Protein AF-A0A7L6ARL8-F1 (afdb_monomer)

Sequence (161 aa):
MSLQAILETVEQAPVAISITDIRANILYVNLAFENLTGYTRDEICGKNESLLSCNTTPLEVYRDLWRTIQSGKVWRGTLVNRTKAGQSYLAELNIAPVLDAGRRITNFLGMHRDISTLHQLEQELKHQKVLSETILDLARPSWSCWTANITCCLTTRLTNG

Foldseek 3Di:
DDPVVVVVCQQPPCWWKFKAFLQQQTQDTHPNVCVVQVDDRVRRHRHHPCQFAPVPPDPVLVVCVNVQQQVQHKDWDWGWTHHPVRDTFIKTKIKGFDADPVRDGGMIMITIDGCRVVVVVVVVVVVVVVVVVVVVVVVPPPPVVVVVVVVVVVVVVPPPD

pLDDT: mean 88.04, std 17.5, range [37.94, 98.62]

Secondary structure (DSSP, 8-state):
--HHHHHHHHHT-SSEEEEE-TT-BEEEE-HHHHHHH---HHHHTTSBGGGGB-S-S-HHHHHHHHHHHHTT--EEEEEEEE-TT--EEEEEEEEEEEE-TTS-EEEEEEEEEE-HHHHHHHHHHHHHHHHHHHHHHHTS--HHHHHHHHHHHHHTTSS--

Nearest PDB structures (foldseek):
  2gj3-assembly1_A  TM=9.700E-01  e=2.175E-15  Azotobacter vinelandii
  5j4e-assembly2_B  TM=8.806E-01  e=1.806E-12  Pseudomonas putid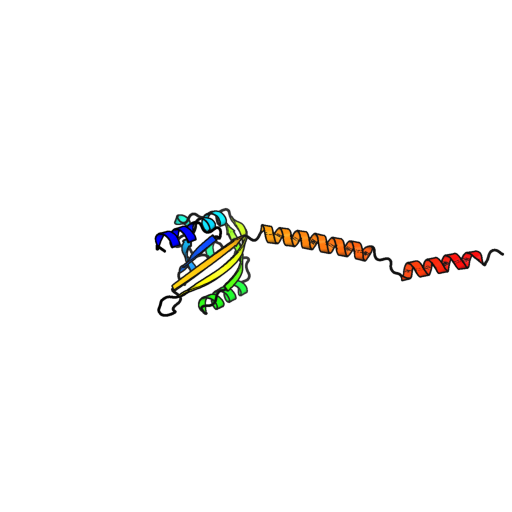a
  3ewk-assembly1_A  TM=8.990E-01  e=1.958E-11  Methylococcus capsulatus
  3lyx-assembly1_A  TM=9.278E-01  e=1.040E-09  Colwellia psychrerythraea 34H
  8dik-assembly1_A  TM=8.404E-01  e=3.063E-10  Escherichia coli

Solvent-accessible surface area (backbone atoms only — not comparable to full-atom values): 8877 Å² total; per-residue (Å²): 135,57,71,65,59,54,51,53,50,57,39,68,31,91,53,18,34,38,34,20,38,85,83,38,31,26,72,45,62,23,57,32,30,26,69,70,33,64,43,51,58,87,76,43,47,73,38,50,60,72,73,34,50,60,83,71,53,60,68,67,58,56,52,49,42,52,56,32,32,75,69,69,32,70,28,74,53,74,42,44,28,34,29,72,88,64,52,73,43,38,32,41,37,42,37,36,50,38,63,48,99,84,70,44,77,59,29,34,41,36,39,45,39,83,40,43,69,61,51,51,52,52,48,52,54,50,52,53,48,54,52,53,53,52,53,52,60,72,66,53,74,61,71,70,60,60,59,52,55,60,55,57,66,61,62,72,72,73,77,80,123

Radius of gyration: 28.47 Å; Cα contacts (8 Å, |Δi|>4): 226; chains: 1; bounding box: 55×43×98 Å

Structure (mmCIF, N/CA/C/O backbone):
data_AF-A0A7L6ARL8-F1
#
_entry.id   AF-A0A7L6ARL8-F1
#
loop_
_atom_site.group_PDB
_atom_site.id
_atom_site.type_symbol
_atom_site.label_atom_id
_atom_site.label_alt_id
_atom_site.label_comp_id
_atom_site.label_asym_id
_atom_site.label_entity_id
_atom_site.label_seq_id
_atom_site.pdbx_PDB_ins_code
_atom_site.Cartn_x
_atom_site.Cartn_y
_atom_site.Cartn_z
_atom_site.occupancy
_atom_site.B_iso_or_equiv
_atom_site.auth_seq_id
_atom_site.auth_comp_id
_atom_site.auth_asym_id
_atom_site.auth_atom_id
_atom_site.pdbx_PDB_model_num
ATOM 1 N N . MET A 1 1 ? -3.624 -16.448 20.910 1.00 70.69 1 MET A N 1
ATOM 2 C CA . MET A 1 1 ? -2.671 -15.465 20.350 1.00 70.69 1 MET A CA 1
ATOM 3 C C . MET A 1 1 ? -3.046 -14.102 20.906 1.00 70.69 1 MET A C 1
ATOM 5 O O . MET A 1 1 ? -4.233 -13.797 20.896 1.00 70.69 1 MET A O 1
ATOM 9 N N . SER A 1 2 ? -2.111 -13.345 21.482 1.00 92.81 2 SER A N 1
ATOM 10 C CA . SER A 1 2 ? -2.412 -12.013 22.029 1.00 92.81 2 SER A CA 1
ATOM 11 C C . SER A 1 2 ? -2.546 -10.982 20.902 1.00 92.81 2 SER A C 1
ATOM 13 O O . SER A 1 2 ? -1.961 -11.155 19.833 1.00 92.81 2 SER A O 1
ATOM 15 N N . LEU A 1 3 ? -3.295 -9.900 21.142 1.00 90.38 3 LEU A N 1
ATOM 16 C CA . LEU A 1 3 ? -3.400 -8.778 20.197 1.00 90.38 3 LEU A CA 1
ATOM 17 C C . LEU A 1 3 ? -2.020 -8.183 19.877 1.00 90.38 3 LEU A C 1
ATOM 19 O O . LEU A 1 3 ? -1.736 -7.877 18.724 1.00 90.38 3 LEU A O 1
ATOM 23 N N . GLN A 1 4 ? -1.148 -8.113 20.885 1.00 92.88 4 GLN A N 1
ATOM 24 C CA . GLN A 1 4 ? 0.232 -7.656 20.741 1.00 92.88 4 GLN A CA 1
ATOM 25 C C . GLN A 1 4 ? 1.003 -8.472 19.695 1.00 92.88 4 GLN A C 1
ATOM 27 O O . GLN A 1 4 ? 1.604 -7.899 18.794 1.00 92.88 4 GLN A O 1
ATOM 32 N N . ALA A 1 5 ? 0.913 -9.805 19.754 1.00 92.94 5 ALA A N 1
ATOM 33 C CA . ALA A 1 5 ? 1.608 -10.673 18.808 1.00 92.94 5 ALA A CA 1
ATOM 34 C C . ALA A 1 5 ? 1.108 -10.485 17.363 1.00 92.94 5 ALA A C 1
ATOM 36 O O . ALA A 1 5 ? 1.896 -10.558 16.424 1.00 92.94 5 ALA A O 1
ATOM 37 N N . ILE A 1 6 ? -0.192 -10.219 17.169 1.00 93.31 6 ILE A N 1
ATOM 38 C CA . ILE A 1 6 ? -0.756 -9.926 15.839 1.00 93.31 6 ILE A CA 1
ATOM 39 C C . ILE A 1 6 ? -0.177 -8.620 15.294 1.00 93.31 6 ILE A C 1
ATOM 41 O O . ILE A 1 6 ? 0.262 -8.582 14.147 1.00 93.31 6 ILE A O 1
ATOM 45 N N . LEU A 1 7 ? -0.164 -7.568 16.115 1.00 92.44 7 LEU A N 1
ATOM 46 C CA . LEU A 1 7 ? 0.358 -6.262 15.717 1.00 92.44 7 LEU A CA 1
ATOM 47 C C . LEU A 1 7 ? 1.844 -6.343 15.371 1.00 92.44 7 LEU A C 1
ATOM 49 O O . LEU A 1 7 ? 2.238 -5.878 14.309 1.00 92.44 7 LEU A O 1
ATOM 53 N N . GLU A 1 8 ? 2.646 -7.007 16.201 1.00 94.19 8 GLU A N 1
ATOM 54 C CA . GLU A 1 8 ? 4.072 -7.224 15.935 1.00 94.19 8 GLU A CA 1
ATOM 55 C C . GLU A 1 8 ? 4.308 -8.032 14.652 1.00 94.19 8 GLU A C 1
ATOM 57 O O . GLU A 1 8 ? 5.225 -7.729 13.892 1.00 94.19 8 GLU A O 1
ATOM 62 N N . THR A 1 9 ? 3.448 -9.015 14.361 1.00 94.38 9 THR A N 1
ATOM 63 C CA . THR A 1 9 ? 3.534 -9.802 13.121 1.00 94.38 9 THR A CA 1
ATOM 64 C C . THR A 1 9 ? 3.271 -8.940 11.885 1.00 94.38 9 THR A C 1
ATOM 66 O O . THR A 1 9 ? 3.983 -9.063 10.891 1.00 94.38 9 THR A O 1
ATOM 69 N N . VAL A 1 10 ? 2.261 -8.064 11.927 1.00 95.38 10 VAL A N 1
ATOM 70 C CA . VAL A 1 10 ? 1.960 -7.132 10.824 1.00 95.38 10 VAL A CA 1
ATOM 71 C C . VAL A 1 10 ? 3.071 -6.091 10.676 1.00 95.38 10 VAL A C 1
ATOM 73 O O . VAL A 1 10 ? 3.490 -5.787 9.557 1.00 95.38 10 VAL A O 1
ATOM 76 N N . GLU A 1 11 ? 3.588 -5.596 11.799 1.00 97.00 11 GLU A N 1
ATOM 77 C CA . GLU A 1 11 ? 4.662 -4.605 11.848 1.00 97.00 11 GLU A CA 1
ATOM 78 C C . GLU A 1 11 ? 5.951 -5.110 11.187 1.00 97.00 11 GLU A C 1
ATOM 80 O O . GLU A 1 11 ? 6.582 -4.379 10.424 1.00 97.00 11 GLU A O 1
ATOM 85 N N . GLN A 1 12 ? 6.319 -6.368 11.451 1.00 94.88 12 GLN A N 1
ATOM 86 C CA . GLN A 1 12 ? 7.546 -7.003 10.955 1.00 94.88 12 GLN A CA 1
ATOM 87 C C . GLN A 1 12 ? 7.362 -7.747 9.626 1.00 94.88 12 GLN A C 1
ATOM 89 O O . GLN A 1 12 ? 8.318 -8.329 9.108 1.00 94.88 12 GLN A O 1
ATOM 94 N N . ALA A 1 13 ? 6.149 -7.766 9.066 1.00 95.62 13 ALA A N 1
ATOM 95 C CA . ALA A 1 13 ? 5.890 -8.448 7.807 1.00 95.62 13 ALA A CA 1
ATOM 96 C C . ALA A 1 13 ? 6.784 -7.875 6.686 1.00 95.62 13 ALA A C 1
ATOM 98 O O . ALA A 1 13 ? 6.881 -6.656 6.541 1.00 95.62 13 ALA A O 1
ATOM 99 N N . PRO A 1 14 ? 7.390 -8.723 5.833 1.00 94.88 14 PRO A N 1
ATOM 100 C CA . PRO A 1 14 ? 8.293 -8.274 4.767 1.00 94.88 14 PRO A CA 1
ATOM 101 C C . PRO A 1 14 ? 7.560 -7.632 3.577 1.00 94.88 14 PRO A C 1
ATOM 103 O O . PRO A 1 14 ? 8.183 -7.256 2.588 1.00 94.88 14 PRO A O 1
ATOM 106 N N . VAL A 1 15 ? 6.232 -7.544 3.644 1.00 96.44 15 VAL A N 1
ATOM 107 C CA . VAL A 1 15 ? 5.380 -6.909 2.640 1.00 96.44 15 VAL A CA 1
ATOM 108 C C . VAL A 1 15 ? 4.959 -5.551 3.178 1.00 96.44 15 VAL A C 1
ATOM 110 O O . VAL A 1 15 ? 4.557 -5.444 4.337 1.00 96.44 15 VAL A O 1
ATOM 113 N N . ALA A 1 16 ? 5.035 -4.521 2.338 1.00 98.31 16 ALA A N 1
ATOM 114 C CA . ALA A 1 16 ? 4.560 -3.193 2.690 1.00 98.31 16 ALA A CA 1
ATOM 115 C C . ALA A 1 16 ? 3.039 -3.219 2.873 1.00 98.31 16 ALA A C 1
ATOM 117 O O . ALA A 1 16 ? 2.304 -3.608 1.963 1.00 98.31 16 ALA A O 1
ATOM 118 N N . ILE A 1 17 ? 2.573 -2.822 4.054 1.00 98.50 17 ILE A N 1
ATOM 119 C CA . ILE A 1 17 ? 1.164 -2.844 4.444 1.00 98.50 17 ILE A CA 1
ATOM 120 C C . ILE A 1 17 ? 0.716 -1.429 4.792 1.00 98.50 17 ILE A C 1
ATOM 122 O O . ILE A 1 17 ? 1.377 -0.741 5.570 1.00 98.50 17 ILE A O 1
ATOM 126 N N . SER A 1 18 ? -0.444 -1.036 4.270 1.00 98.44 18 SER A N 1
ATOM 127 C CA . SER A 1 18 ? -1.184 0.143 4.708 1.00 98.44 18 SER A CA 1
ATOM 128 C C . SER A 1 18 ? -2.622 -0.214 5.082 1.00 98.44 18 SER A C 1
ATOM 130 O O . SER A 1 18 ? -3.237 -1.120 4.516 1.00 98.44 18 SER A O 1
ATOM 132 N N . ILE A 1 19 ? -3.171 0.494 6.065 1.00 98.31 19 ILE A N 1
ATOM 133 C CA . ILE A 1 19 ? -4.588 0.439 6.428 1.00 98.31 19 ILE A CA 1
ATOM 134 C C . ILE A 1 19 ? -5.147 1.844 6.286 1.00 98.31 19 ILE A C 1
ATOM 136 O O . ILE A 1 19 ? -4.578 2.797 6.816 1.00 98.31 19 ILE A O 1
ATOM 140 N N . THR A 1 20 ? -6.276 1.966 5.600 1.00 98.62 20 THR A N 1
ATOM 141 C CA . THR A 1 20 ? -6.921 3.253 5.331 1.00 98.62 20 THR A CA 1
ATOM 142 C C . THR A 1 20 ? -8.367 3.292 5.813 1.00 98.62 20 THR A C 1
ATOM 144 O O . THR A 1 20 ? -8.973 2.255 6.096 1.00 98.62 20 THR A O 1
ATOM 147 N N . ASP A 1 21 ? -8.932 4.492 5.920 1.00 98.19 21 ASP A N 1
ATOM 148 C CA . ASP A 1 21 ? -10.378 4.689 6.020 1.00 98.19 21 ASP A CA 1
ATOM 149 C C . ASP A 1 21 ? -11.079 4.466 4.661 1.00 98.19 21 ASP A C 1
ATOM 151 O O . ASP A 1 21 ? -10.453 4.227 3.627 1.00 98.19 21 ASP A O 1
ATOM 155 N N . ILE A 1 22 ? -12.408 4.588 4.634 1.00 97.31 22 ILE A N 1
ATOM 156 C CA . ILE A 1 22 ? -13.208 4.420 3.407 1.00 97.31 22 ILE A CA 1
ATOM 157 C C . ILE A 1 22 ? -12.937 5.474 2.315 1.00 97.31 22 ILE A C 1
ATOM 159 O O . ILE A 1 22 ? -13.418 5.333 1.192 1.00 97.31 22 ILE A O 1
A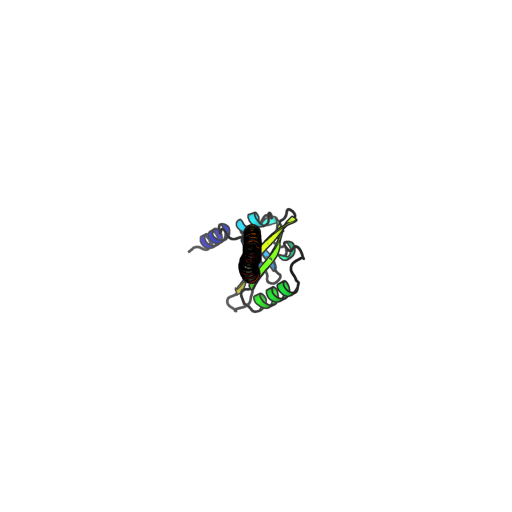TOM 163 N N . ARG A 1 23 ? -12.203 6.545 2.635 1.00 97.12 23 ARG A N 1
ATOM 164 C CA . ARG A 1 23 ? -11.782 7.608 1.712 1.00 97.12 23 ARG A CA 1
ATOM 165 C C . ARG A 1 23 ? -10.318 7.452 1.288 1.00 97.12 23 ARG A C 1
ATOM 167 O O . ARG A 1 23 ? -9.804 8.339 0.611 1.00 97.12 23 ARG A O 1
ATOM 174 N N . ALA A 1 24 ? -9.673 6.338 1.639 1.00 97.56 24 ALA A N 1
ATOM 175 C CA . ALA A 1 24 ? -8.255 6.065 1.416 1.00 97.56 24 ALA A CA 1
ATOM 176 C C . ALA A 1 24 ? -7.294 7.013 2.163 1.00 97.56 24 ALA A C 1
ATOM 178 O O . ALA A 1 24 ? -6.157 7.208 1.732 1.00 97.56 24 ALA A O 1
ATOM 179 N N . ASN A 1 25 ? -7.719 7.597 3.289 1.00 98.50 25 ASN A N 1
ATOM 180 C CA . ASN A 1 25 ? -6.790 8.261 4.205 1.00 98.50 25 ASN A CA 1
ATOM 181 C C . ASN A 1 25 ? -6.091 7.212 5.066 1.00 98.50 25 ASN A C 1
ATOM 183 O O . ASN A 1 25 ? -6.742 6.342 5.643 1.00 98.50 25 ASN A O 1
ATOM 187 N N . ILE A 1 26 ? -4.771 7.297 5.146 1.00 98.62 26 ILE A N 1
ATOM 188 C CA . ILE A 1 26 ? -3.911 6.321 5.806 1.00 98.62 26 ILE A CA 1
ATOM 189 C C . ILE A 1 26 ? -4.073 6.435 7.319 1.00 98.62 26 ILE A C 1
ATOM 191 O O . ILE A 1 26 ? -3.902 7.502 7.900 1.00 98.62 26 ILE A O 1
ATOM 195 N N . LEU A 1 27 ? -4.403 5.319 7.958 1.00 98.25 27 LEU A N 1
ATOM 196 C CA . LEU A 1 27 ? -4.555 5.194 9.407 1.00 98.25 27 LEU A CA 1
ATOM 197 C C . LEU A 1 27 ? -3.357 4.487 10.042 1.00 98.25 27 LEU A C 1
ATOM 199 O O . LEU A 1 27 ? -3.024 4.751 11.193 1.00 98.25 27 LEU A O 1
ATOM 203 N N . TYR A 1 28 ? -2.731 3.572 9.303 1.00 98.00 28 TYR A N 1
ATOM 204 C CA . TYR A 1 28 ? -1.579 2.805 9.757 1.00 98.00 28 TYR A CA 1
ATOM 205 C C . TYR A 1 28 ? -0.732 2.345 8.570 1.00 98.00 28 TYR A C 1
ATOM 207 O O . TYR A 1 28 ? -1.264 2.038 7.501 1.00 98.00 28 TYR A O 1
ATOM 215 N N . VAL A 1 29 ? 0.576 2.251 8.800 1.00 98.50 29 VAL A N 1
ATOM 216 C CA . VAL A 1 29 ? 1.569 1.646 7.906 1.00 98.50 29 VAL A CA 1
ATOM 217 C C . VAL A 1 29 ? 2.574 0.842 8.731 1.00 98.50 29 VAL A C 1
ATOM 219 O O . VAL A 1 29 ? 2.850 1.205 9.881 1.00 98.50 29 VAL A O 1
ATOM 222 N N . ASN A 1 30 ? 3.114 -0.233 8.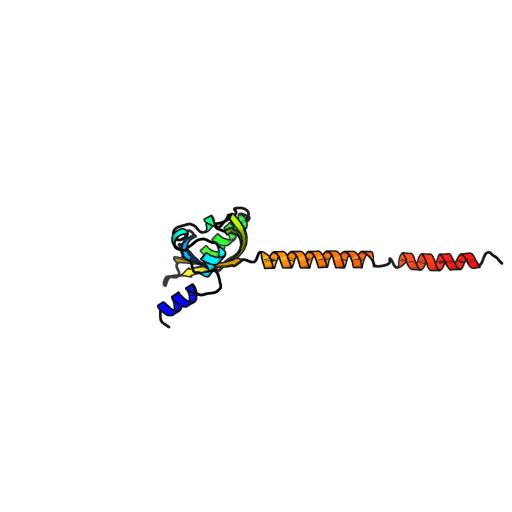156 1.00 98.31 30 ASN A N 1
ATOM 223 C CA . ASN A 1 30 ? 4.182 -1.024 8.775 1.00 98.31 30 ASN A CA 1
ATOM 224 C C . ASN A 1 30 ? 5.584 -0.575 8.322 1.00 98.31 30 ASN A C 1
ATOM 226 O O . ASN A 1 30 ? 5.728 0.226 7.397 1.00 98.31 30 ASN A O 1
ATOM 230 N N . LEU A 1 31 ? 6.631 -1.146 8.929 1.00 98.12 31 LEU A N 1
ATOM 231 C CA . LEU A 1 31 ? 8.026 -0.812 8.612 1.00 98.12 31 LEU A CA 1
ATOM 232 C C . LEU A 1 31 ? 8.387 -1.064 7.142 1.00 98.12 31 LEU A C 1
ATOM 234 O O . LEU A 1 31 ? 9.129 -0.291 6.540 1.00 98.12 31 LEU A O 1
ATOM 238 N N . ALA A 1 32 ? 7.858 -2.128 6.536 1.00 98.38 32 ALA A N 1
ATOM 239 C CA . ALA A 1 32 ? 8.115 -2.420 5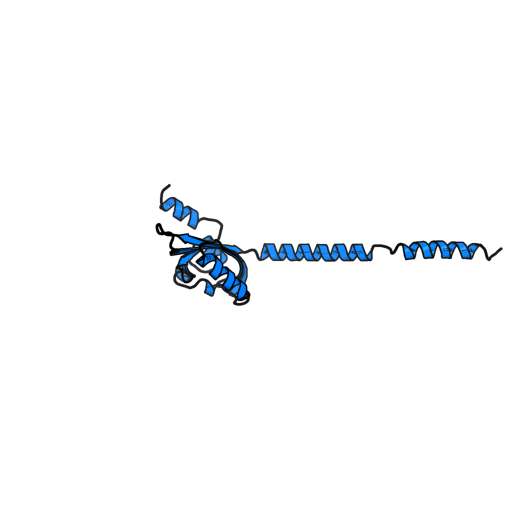.128 1.00 98.38 32 ALA A CA 1
ATOM 240 C C . ALA A 1 32 ? 7.547 -1.336 4.195 1.00 98.38 32 ALA A C 1
ATOM 242 O O . ALA A 1 32 ? 8.170 -1.016 3.184 1.00 98.38 32 ALA A O 1
ATOM 243 N N . PHE A 1 33 ? 6.407 -0.732 4.540 1.00 98.50 33 PHE A N 1
ATOM 244 C CA . PHE A 1 33 ? 5.848 0.398 3.798 1.00 98.50 33 PHE A CA 1
ATOM 245 C C . PHE A 1 33 ? 6.713 1.652 3.931 1.00 98.50 33 PHE A C 1
ATOM 247 O O . PHE A 1 33 ? 6.950 2.340 2.935 1.00 98.50 33 PHE A O 1
ATOM 254 N N . GLU A 1 34 ? 7.221 1.938 5.132 1.00 98.25 34 GLU A N 1
ATOM 255 C CA . GLU A 1 34 ? 8.147 3.057 5.335 1.00 98.25 34 GLU A CA 1
ATOM 256 C C . GLU A 1 34 ? 9.417 2.877 4.500 1.00 98.25 34 GLU A C 1
ATOM 258 O O . GLU A 1 34 ? 9.814 3.780 3.768 1.00 98.25 34 GLU A O 1
ATOM 263 N N . ASN A 1 35 ? 9.998 1.675 4.524 1.00 97.94 35 ASN A N 1
ATOM 264 C CA . ASN A 1 35 ? 11.188 1.340 3.742 1.00 97.94 35 ASN A CA 1
ATOM 265 C C . ASN A 1 35 ? 10.949 1.447 2.230 1.00 97.94 35 ASN A C 1
ATOM 267 O O . ASN A 1 35 ? 11.811 1.937 1.505 1.00 97.94 35 ASN A O 1
ATOM 271 N N . LEU A 1 36 ? 9.784 1.001 1.751 1.00 97.62 36 LEU A N 1
ATOM 272 C CA . LEU A 1 36 ? 9.420 1.058 0.336 1.00 97.62 36 LEU A CA 1
ATOM 273 C C . LEU A 1 36 ? 9.207 2.500 -0.145 1.00 97.62 36 LEU A C 1
ATOM 275 O O . LEU A 1 36 ? 9.667 2.886 -1.217 1.00 97.62 36 LEU A O 1
ATOM 279 N N . THR A 1 37 ? 8.469 3.299 0.623 1.00 97.81 37 THR A N 1
ATOM 280 C CA . THR A 1 37 ? 8.013 4.623 0.173 1.00 97.81 37 THR A CA 1
ATOM 281 C C . THR A 1 37 ? 8.945 5.758 0.590 1.00 97.81 37 THR A C 1
ATOM 283 O O . THR A 1 37 ? 8.924 6.828 -0.023 1.00 97.81 37 THR A O 1
ATOM 286 N N . GLY A 1 38 ? 9.764 5.547 1.620 1.00 98.00 38 GLY A N 1
ATOM 287 C CA . GLY A 1 38 ? 10.628 6.549 2.238 1.00 98.00 38 GLY A CA 1
ATOM 288 C C . GLY A 1 38 ? 9.900 7.543 3.149 1.00 98.00 38 GLY A C 1
ATOM 289 O O . GLY A 1 38 ? 10.527 8.497 3.612 1.00 98.00 38 GLY A O 1
ATOM 290 N N . TYR A 1 39 ? 8.597 7.370 3.385 1.00 98.12 39 TYR A N 1
ATOM 291 C CA . TYR A 1 39 ? 7.846 8.153 4.367 1.00 98.12 39 TYR A CA 1
ATOM 292 C C . TYR A 1 39 ? 7.831 7.439 5.711 1.00 98.12 39 TYR A C 1
ATOM 294 O O . TYR A 1 39 ? 7.583 6.238 5.755 1.00 98.12 39 TYR A O 1
ATOM 302 N N . THR A 1 40 ? 8.017 8.178 6.802 1.00 98.12 40 THR A N 1
ATOM 303 C CA . THR A 1 40 ? 7.774 7.613 8.136 1.00 98.12 40 THR A CA 1
ATOM 304 C C . THR A 1 40 ? 6.274 7.550 8.421 1.00 98.12 40 THR A C 1
ATOM 306 O O . THR A 1 40 ? 5.493 8.318 7.842 1.00 98.12 40 THR A O 1
ATOM 309 N N . ARG A 1 41 ? 5.847 6.683 9.349 1.00 97.25 41 ARG A N 1
ATOM 310 C CA . ARG A 1 41 ? 4.447 6.619 9.806 1.00 97.25 41 ARG A CA 1
ATOM 311 C C . ARG A 1 41 ? 3.892 7.989 10.189 1.00 97.25 41 ARG A C 1
ATOM 313 O O . ARG A 1 41 ? 2.809 8.349 9.733 1.00 97.25 41 ARG A O 1
ATOM 320 N N . ASP A 1 42 ? 4.643 8.762 10.969 1.00 97.62 42 ASP A N 1
ATOM 321 C CA . ASP A 1 42 ? 4.217 10.084 11.448 1.00 97.62 42 ASP A CA 1
ATOM 322 C C . ASP A 1 42 ? 4.010 11.088 10.306 1.00 97.62 42 ASP A C 1
ATOM 324 O O . ASP A 1 42 ? 3.173 11.984 10.393 1.00 97.62 42 ASP A O 1
ATOM 328 N N . GLU A 1 43 ? 4.751 10.938 9.207 1.00 97.75 43 GLU A N 1
ATOM 329 C CA . GLU A 1 43 ? 4.629 11.813 8.046 1.00 97.75 43 GLU A CA 1
ATOM 330 C C . GLU A 1 43 ? 3.445 11.460 7.147 1.00 97.75 43 GLU A C 1
ATOM 332 O O . GLU A 1 43 ? 2.961 12.341 6.426 1.00 97.75 43 GLU A O 1
ATOM 337 N N . ILE A 1 44 ? 3.030 10.192 7.109 1.00 97.75 44 ILE A N 1
ATOM 338 C CA . ILE A 1 44 ? 2.071 9.685 6.119 1.00 97.75 44 ILE A CA 1
ATOM 339 C C . ILE A 1 44 ? 0.689 9.383 6.699 1.00 97.75 44 ILE A C 1
ATOM 341 O O . ILE A 1 44 ? -0.304 9.509 5.981 1.00 97.75 44 ILE A O 1
ATOM 345 N N . CYS A 1 45 ? 0.587 9.056 7.987 1.00 98.06 45 CYS A N 1
ATOM 346 C CA . CYS A 1 45 ? -0.704 8.884 8.645 1.00 98.06 45 CYS A CA 1
ATOM 347 C C . CYS A 1 45 ? -1.540 10.175 8.572 1.00 98.06 45 CYS A C 1
ATOM 349 O O . CYS A 1 45 ? -1.045 11.288 8.739 1.00 98.06 45 CYS A O 1
ATOM 351 N N . GLY A 1 46 ? -2.830 10.026 8.275 1.00 98.00 46 GLY A N 1
ATOM 352 C CA . GLY A 1 46 ? -3.774 11.112 8.013 1.00 98.00 46 GLY A CA 1
ATOM 353 C C . GLY A 1 46 ? -3.759 11.644 6.576 1.00 98.00 46 GLY A C 1
ATOM 354 O O . GLY A 1 46 ? -4.688 12.355 6.191 1.00 98.00 46 GLY A O 1
ATOM 355 N N . LYS A 1 47 ? -2.758 11.298 5.755 1.00 98.31 47 LYS A N 1
ATOM 356 C CA . LYS A 1 47 ? -2.713 11.678 4.335 1.00 98.31 47 LYS A CA 1
ATOM 357 C C . LYS A 1 47 ? -3.428 10.651 3.465 1.00 98.31 47 LYS A C 1
ATOM 359 O O . LYS A 1 47 ? -3.597 9.498 3.847 1.00 98.31 47 LYS A O 1
ATOM 364 N N . ASN A 1 48 ? -3.849 11.077 2.278 1.00 98.00 48 ASN A N 1
ATOM 365 C CA . ASN A 1 48 ? -4.490 10.189 1.315 1.00 98.00 48 ASN A CA 1
ATOM 366 C C . ASN A 1 48 ? -3.457 9.355 0.538 1.00 98.00 48 ASN A C 1
ATOM 368 O O . ASN A 1 48 ? -2.435 9.901 0.120 1.00 98.00 48 ASN A O 1
ATOM 372 N N . GLU A 1 49 ? -3.753 8.079 0.271 1.00 96.56 49 GLU A N 1
ATOM 373 C CA . GLU A 1 49 ? -2.931 7.178 -0.567 1.00 96.56 49 GLU A CA 1
ATOM 374 C C . GLU A 1 49 ? -2.627 7.763 -1.955 1.00 96.56 49 GLU A C 1
ATOM 376 O O . GLU A 1 49 ? -1.573 7.499 -2.535 1.00 96.56 49 GLU A O 1
ATOM 381 N N . SER A 1 50 ? -3.496 8.6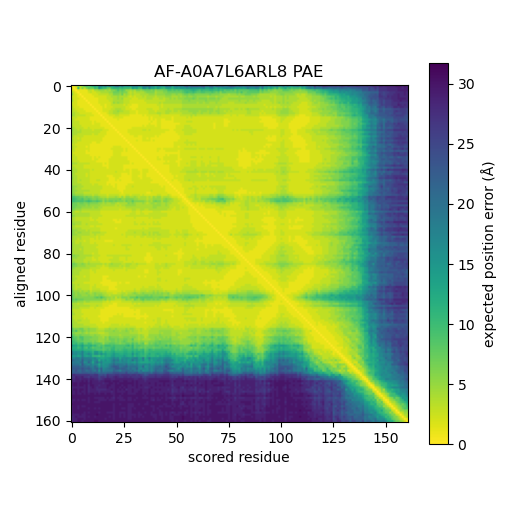36 -2.483 1.00 95.50 50 SER A N 1
ATOM 382 C CA . SER A 1 50 ? -3.255 9.330 -3.754 1.00 95.50 50 SER A CA 1
ATOM 383 C C . SER A 1 50 ? -1.961 10.153 -3.768 1.00 95.50 50 SER A C 1
ATOM 385 O O . SER A 1 50 ? -1.475 10.504 -4.839 1.00 95.50 50 SER A O 1
ATOM 387 N N . LEU A 1 51 ? -1.388 10.472 -2.604 1.00 96.50 51 LEU A N 1
ATOM 388 C CA . LEU A 1 51 ? -0.094 11.140 -2.478 1.00 96.50 51 LEU A CA 1
ATOM 389 C C . LEU A 1 51 ? 1.044 10.354 -3.147 1.00 96.50 51 LEU A C 1
ATOM 391 O O . LEU A 1 51 ? 1.948 10.976 -3.718 1.00 96.50 51 LEU A O 1
ATOM 395 N N . LEU A 1 52 ? 0.969 9.020 -3.119 1.00 96.44 52 LEU A N 1
ATOM 396 C CA . LEU A 1 52 ? 1.938 8.128 -3.754 1.00 96.44 52 LEU A CA 1
ATOM 397 C C . LEU A 1 52 ? 1.772 8.056 -5.276 1.00 96.44 52 LEU A C 1
ATOM 399 O O . LEU A 1 52 ? 2.684 7.600 -5.950 1.00 96.44 52 LEU A O 1
ATOM 403 N N . SER A 1 53 ? 0.649 8.506 -5.838 1.00 93.69 53 SER A N 1
ATOM 404 C CA . SER A 1 53 ? 0.381 8.426 -7.279 1.00 93.69 53 SER A CA 1
ATOM 405 C C . SER A 1 53 ? 1.348 9.284 -8.103 1.00 93.69 53 SER A C 1
ATOM 407 O O . SER A 1 53 ? 1.556 10.467 -7.809 1.00 93.69 53 SER A O 1
ATOM 409 N N . CYS A 1 54 ? 1.853 8.736 -9.214 1.00 89.69 54 CYS A N 1
ATOM 410 C CA . CYS A 1 54 ? 2.534 9.515 -10.255 1.00 89.69 54 CYS A CA 1
ATOM 411 C C . CYS A 1 54 ? 1.583 10.204 -11.245 1.00 89.69 54 CYS A C 1
ATOM 413 O O . CYS A 1 54 ? 2.050 10.932 -12.115 1.00 89.69 54 CYS A O 1
ATOM 415 N N . ASN A 1 55 ? 0.266 9.993 -11.138 1.00 88.94 55 ASN A N 1
ATOM 416 C CA . ASN A 1 55 ? -0.757 10.476 -12.082 1.00 88.94 55 ASN A CA 1
ATOM 417 C C . ASN A 1 55 ? -0.549 10.014 -13.537 1.00 88.94 55 ASN A C 1
ATOM 419 O O . ASN A 1 55 ? -1.098 10.607 -14.462 1.00 88.94 55 ASN A O 1
ATOM 423 N N . THR A 1 56 ? 0.233 8.955 -13.740 1.00 91.06 56 THR A N 1
ATOM 424 C CA . THR A 1 56 ? 0.483 8.333 -15.047 1.00 91.06 56 THR A CA 1
ATOM 425 C C . THR A 1 56 ? -0.338 7.064 -15.255 1.00 91.06 56 THR A C 1
ATOM 427 O O . THR A 1 56 ? -0.555 6.657 -16.393 1.00 91.06 56 THR A O 1
ATOM 430 N N . THR A 1 57 ? -0.823 6.446 -14.174 1.00 90.38 57 THR A N 1
ATOM 431 C CA . THR A 1 57 ? -1.743 5.309 -14.252 1.00 90.38 57 THR A CA 1
ATOM 432 C C . THR A 1 57 ? -3.049 5.750 -14.932 1.00 90.38 57 THR A C 1
ATOM 434 O O . THR A 1 57 ? -3.634 6.758 -14.518 1.00 90.38 57 THR A O 1
ATOM 437 N N . PRO A 1 58 ? -3.551 4.999 -15.930 1.00 93.38 58 PRO A N 1
ATOM 438 C CA . PRO A 1 58 ? -4.804 5.327 -16.595 1.00 93.38 58 PRO A CA 1
ATOM 439 C C . PRO A 1 58 ? -6.007 5.392 -15.639 1.00 93.38 58 PRO A C 1
ATOM 441 O O . PRO A 1 58 ? -6.124 4.616 -14.686 1.00 93.38 58 PRO A O 1
ATOM 444 N N . LEU A 1 59 ? -6.936 6.315 -15.904 1.00 93.00 59 LEU A N 1
ATOM 445 C CA . LEU A 1 59 ? -8.082 6.584 -15.025 1.00 93.00 59 LEU A CA 1
ATOM 446 C C . LEU A 1 59 ? -9.012 5.368 -14.879 1.00 93.00 59 LEU A C 1
ATOM 448 O O . LEU A 1 59 ? -9.631 5.172 -13.833 1.00 93.00 59 LEU A O 1
ATOM 452 N N . GLU A 1 60 ? -9.122 4.544 -15.916 1.00 96.06 60 GLU A N 1
ATOM 453 C CA . GLU A 1 60 ? -9.886 3.301 -15.916 1.00 96.06 60 GLU A CA 1
ATOM 454 C C . GLU A 1 60 ? -9.400 2.305 -14.861 1.00 96.06 60 GLU A C 1
ATOM 456 O O . GLU A 1 60 ? -10.234 1.625 -14.266 1.00 96.06 60 GLU A O 1
ATOM 461 N N . VAL A 1 61 ? -8.097 2.286 -14.557 1.00 96.06 61 VAL A N 1
ATOM 462 C CA . VAL A 1 61 ? -7.520 1.421 -13.520 1.00 96.06 61 VAL A CA 1
ATOM 463 C C . VAL A 1 61 ? -8.013 1.865 -12.146 1.00 96.06 61 VAL A C 1
ATOM 465 O O . VAL A 1 61 ? -8.482 1.045 -11.362 1.00 96.06 61 VAL A O 1
ATOM 468 N N . TYR A 1 62 ? -8.017 3.174 -11.872 1.00 95.19 62 TYR A N 1
ATOM 469 C CA . TYR A 1 62 ? -8.576 3.709 -10.627 1.00 95.19 62 TYR A CA 1
ATOM 470 C C . TYR A 1 62 ? -10.087 3.486 -10.522 1.00 95.19 62 TYR A C 1
ATOM 472 O O . TYR A 1 62 ? -10.596 3.188 -9.441 1.00 95.19 62 TYR A O 1
ATOM 480 N N . ARG A 1 63 ? -10.827 3.612 -11.630 1.00 96.44 63 ARG A N 1
ATOM 481 C CA . ARG A 1 63 ? -12.270 3.318 -11.650 1.00 96.44 63 ARG A CA 1
ATOM 482 C C . ARG A 1 63 ? -12.543 1.853 -11.330 1.00 96.44 63 ARG A C 1
ATOM 484 O O . ARG A 1 63 ? -13.479 1.567 -10.587 1.00 96.44 63 ARG A O 1
ATOM 491 N N . ASP A 1 64 ? -11.753 0.946 -11.892 1.00 98.06 64 ASP A N 1
ATOM 492 C CA . ASP A 1 64 ? -11.857 -0.483 -11.618 1.00 98.06 64 ASP A CA 1
ATOM 493 C C . ASP A 1 64 ? -11.503 -0.821 -10.164 1.00 98.06 64 ASP A C 1
ATOM 495 O O . ASP A 1 64 ? -12.268 -1.523 -9.498 1.00 98.06 64 ASP A O 1
ATOM 499 N N . LEU A 1 65 ? -10.424 -0.227 -9.644 1.00 97.62 65 LEU A N 1
ATOM 500 C CA . LEU A 1 65 ? -10.026 -0.310 -8.240 1.00 97.62 65 LEU A CA 1
ATOM 501 C C . LEU A 1 65 ? -11.189 0.064 -7.328 1.00 97.62 65 LEU A C 1
ATOM 503 O O . LEU A 1 65 ? -11.648 -0.766 -6.540 1.00 97.62 65 LEU A O 1
ATOM 507 N N . TRP A 1 66 ? -11.703 1.289 -7.461 1.00 97.56 66 TRP A N 1
ATOM 508 C CA . TRP A 1 66 ? -12.752 1.798 -6.580 1.00 97.56 66 TRP A CA 1
ATOM 509 C C . TRP A 1 66 ? -14.040 0.989 -6.687 1.00 97.56 66 TRP A C 1
ATOM 511 O O . TRP A 1 66 ? -14.625 0.645 -5.661 1.00 97.56 66 TRP A O 1
ATOM 521 N N . ARG A 1 67 ? -14.455 0.622 -7.905 1.00 98.06 67 ARG A N 1
ATOM 522 C CA . ARG A 1 67 ? -15.623 -0.244 -8.119 1.00 98.06 67 ARG A CA 1
ATOM 523 C C . ARG A 1 67 ? -15.457 -1.585 -7.403 1.00 98.06 67 ARG A C 1
ATOM 525 O O . ARG A 1 67 ? -16.397 -2.066 -6.773 1.00 98.06 67 ARG A O 1
ATOM 532 N N . THR A 1 68 ? -14.276 -2.185 -7.498 1.00 98.12 68 THR A N 1
ATOM 533 C CA . THR A 1 68 ? -14.000 -3.512 -6.945 1.00 98.12 68 THR A CA 1
ATOM 534 C C . THR A 1 68 ? -14.008 -3.487 -5.422 1.00 98.12 68 THR A C 1
ATOM 536 O O . THR A 1 68 ? -14.785 -4.228 -4.812 1.00 98.12 68 THR A O 1
ATOM 539 N N . ILE A 1 69 ? -13.234 -2.596 -4.797 1.00 97.56 69 ILE A N 1
ATOM 540 C CA . ILE A 1 69 ? -13.109 -2.574 -3.333 1.00 97.56 69 ILE A CA 1
ATOM 541 C C . ILE A 1 69 ? -14.394 -2.108 -2.645 1.00 97.56 69 ILE A C 1
ATOM 543 O O . ILE A 1 69 ? -14.766 -2.668 -1.616 1.00 97.56 69 ILE A O 1
ATOM 547 N N . GLN A 1 70 ? -15.140 -1.173 -3.247 1.00 96.31 70 GLN A N 1
ATOM 548 C CA . GLN A 1 70 ? -16.442 -0.746 -2.718 1.00 96.31 70 GLN A CA 1
ATOM 549 C C . GLN A 1 70 ? -17.521 -1.829 -2.862 1.00 96.31 70 GLN A C 1
ATOM 551 O O . GLN A 1 70 ? -18.487 -1.831 -2.105 1.00 96.31 70 GLN A O 1
ATOM 556 N N . SER A 1 71 ? -17.347 -2.792 -3.775 1.00 96.12 71 SER A N 1
ATOM 557 C CA . SER A 1 71 ? -18.230 -3.963 -3.885 1.00 96.12 71 SER A CA 1
ATOM 558 C C . SER A 1 71 ? -17.931 -5.069 -2.861 1.00 96.12 71 SER A C 1
ATOM 560 O O . SER A 1 71 ? -18.537 -6.139 -2.919 1.00 96.12 71 SER A O 1
ATOM 562 N N . GLY A 1 72 ? -16.987 -4.845 -1.939 1.00 95.88 72 GLY A N 1
ATOM 563 C CA . GLY A 1 72 ? -16.577 -5.844 -0.951 1.00 95.88 72 GLY A CA 1
ATOM 564 C C . GLY A 1 72 ? -15.637 -6.918 -1.511 1.00 95.88 72 GLY A C 1
ATOM 565 O O . GLY A 1 72 ? -15.466 -7.961 -0.885 1.00 95.88 72 GLY A O 1
ATOM 566 N N . LYS A 1 73 ? -15.035 -6.689 -2.686 1.00 97.62 73 LYS A N 1
ATOM 567 C CA . LYS A 1 73 ? -14.111 -7.624 -3.345 1.00 97.62 73 LYS A CA 1
ATOM 568 C C . LYS A 1 73 ? -12.668 -7.145 -3.238 1.00 97.62 73 LYS A C 1
ATOM 570 O O . LYS A 1 73 ? -12.404 -5.950 -3.160 1.00 97.62 73 LYS A O 1
ATOM 575 N N . VAL A 1 74 ? -11.733 -8.092 -3.278 1.00 98.31 74 VAL A N 1
ATOM 576 C CA . VAL A 1 74 ? -10.300 -7.785 -3.347 1.00 98.31 74 VAL A CA 1
ATOM 577 C C . VAL A 1 74 ? -9.964 -7.288 -4.747 1.00 98.31 74 VAL A C 1
ATOM 579 O O . VAL A 1 74 ? -10.263 -7.970 -5.728 1.00 98.31 74 VAL A O 1
ATOM 582 N N . TRP A 1 75 ? -9.323 -6.129 -4.832 1.00 98.62 75 TRP A N 1
ATOM 583 C CA . TRP A 1 75 ? -8.742 -5.635 -6.072 1.00 98.62 75 TRP A CA 1
ATOM 584 C C . TRP A 1 75 ? -7.269 -6.025 -6.162 1.00 98.62 75 TRP A C 1
ATOM 586 O O . TRP A 1 75 ? -6.554 -6.001 -5.157 1.00 98.62 75 TRP A O 1
ATOM 596 N N . ARG A 1 76 ? -6.823 -6.388 -7.366 1.00 98.50 76 ARG A N 1
ATOM 597 C CA . ARG A 1 76 ? -5.420 -6.675 -7.671 1.00 98.50 76 ARG A CA 1
ATOM 598 C C . ARG A 1 76 ? -5.042 -5.959 -8.949 1.00 98.50 76 ARG A C 1
ATOM 600 O O . ARG A 1 76 ? -5.768 -6.061 -9.935 1.00 98.50 76 ARG A O 1
ATOM 607 N N . GLY A 1 77 ? -3.906 -5.288 -8.943 1.00 97.19 77 GLY A N 1
ATOM 608 C CA . GLY A 1 77 ? -3.429 -4.600 -10.128 1.00 97.19 77 GLY A CA 1
ATOM 609 C C . GLY A 1 77 ? -2.115 -3.894 -9.886 1.00 97.19 77 GLY A C 1
ATOM 610 O O . GLY A 1 77 ? -1.491 -4.040 -8.836 1.00 97.19 77 GLY A O 1
ATOM 611 N N . THR A 1 78 ? -1.705 -3.126 -10.883 1.00 96.50 78 THR A N 1
ATOM 612 C CA . THR A 1 78 ? -0.420 -2.441 -10.875 1.00 96.50 78 THR A CA 1
ATOM 613 C C . THR A 1 78 ? -0.636 -0.952 -11.079 1.00 96.50 78 THR A C 1
ATOM 615 O O . THR A 1 78 ? -1.395 -0.553 -11.962 1.00 96.50 78 THR A O 1
ATOM 618 N N . LEU A 1 79 ? 0.025 -0.132 -10.267 1.00 96.62 79 LEU A N 1
ATOM 619 C CA . LEU A 1 79 ? 0.018 1.325 -10.366 1.00 96.62 79 LEU A CA 1
ATOM 620 C C . LEU A 1 79 ? 1.450 1.837 -10.516 1.00 96.62 79 LEU A C 1
ATOM 622 O O . LEU A 1 79 ? 2.397 1.203 -10.054 1.00 96.62 79 LEU A O 1
ATOM 626 N N . VAL A 1 80 ? 1.611 3.008 -11.124 1.00 96.25 80 VAL A N 1
ATOM 627 C CA . VAL A 1 80 ? 2.886 3.732 -11.091 1.00 96.25 80 VAL A CA 1
ATOM 628 C C . VAL A 1 80 ? 2.844 4.726 -9.935 1.00 96.25 80 VAL A C 1
ATOM 630 O O . VAL A 1 80 ? 2.099 5.713 -9.973 1.00 96.25 80 VAL A O 1
ATOM 633 N N . ASN A 1 81 ? 3.646 4.453 -8.911 1.00 97.19 81 ASN A N 1
ATOM 634 C CA . ASN A 1 81 ? 3.753 5.266 -7.705 1.00 97.19 81 ASN A CA 1
ATOM 635 C C . ASN A 1 81 ? 5.104 5.984 -7.647 1.00 97.19 81 ASN A C 1
ATOM 637 O O . ASN A 1 81 ? 6.021 5.652 -8.394 1.00 97.19 81 ASN A O 1
ATOM 641 N N . ARG A 1 82 ? 5.238 6.954 -6.739 1.00 96.94 82 ARG A N 1
ATOM 642 C CA . ARG A 1 82 ? 6.495 7.622 -6.392 1.00 96.94 82 ARG A CA 1
ATOM 643 C C . ARG A 1 82 ? 6.811 7.514 -4.909 1.00 96.94 82 ARG A C 1
ATOM 645 O O . ARG A 1 82 ? 5.918 7.541 -4.063 1.00 96.94 82 ARG A O 1
ATOM 652 N N . THR A 1 83 ? 8.099 7.445 -4.605 1.00 97.38 83 THR A N 1
ATOM 653 C CA . THR A 1 83 ? 8.627 7.564 -3.243 1.00 97.38 83 THR A CA 1
ATOM 654 C C . THR A 1 83 ? 8.643 9.024 -2.783 1.00 97.38 83 THR A C 1
ATOM 656 O O . THR A 1 83 ? 8.463 9.949 -3.582 1.00 97.38 83 THR A O 1
ATOM 659 N N . LYS A 1 84 ? 8.936 9.256 -1.499 1.00 97.25 84 LYS A N 1
ATOM 660 C CA . LYS A 1 84 ? 9.184 10.593 -0.933 1.00 97.25 84 LYS A CA 1
ATOM 661 C C . LYS A 1 84 ? 10.270 11.366 -1.681 1.00 97.25 84 LYS A C 1
ATOM 663 O O . LYS A 1 84 ? 10.165 12.579 -1.831 1.00 97.25 84 LYS A O 1
ATOM 668 N N . ALA A 1 85 ? 11.288 10.662 -2.174 1.00 96.56 85 ALA A N 1
ATOM 669 C CA . ALA A 1 85 ? 12.371 11.238 -2.968 1.00 96.56 85 ALA A CA 1
ATOM 670 C C . ALA A 1 85 ? 11.962 11.552 -4.424 1.00 96.56 85 ALA A C 1
ATOM 672 O O . ALA A 1 85 ? 12.776 12.057 -5.192 1.00 96.56 85 ALA A O 1
ATOM 673 N N . GLY A 1 86 ? 10.722 11.246 -4.822 1.00 94.44 86 GLY A N 1
ATOM 674 C CA . GLY A 1 86 ? 10.194 11.493 -6.164 1.00 94.44 86 GLY A CA 1
ATOM 675 C C . GLY A 1 86 ? 10.533 10.411 -7.192 1.00 94.44 86 GLY A C 1
ATOM 676 O O . GLY A 1 86 ? 10.164 10.547 -8.357 1.00 94.44 86 GLY A O 1
ATOM 677 N N . GLN A 1 87 ? 11.203 9.328 -6.789 1.00 95.44 87 GLN A N 1
ATOM 678 C CA . GLN A 1 87 ? 11.518 8.218 -7.689 1.00 95.44 87 GLN A CA 1
ATOM 679 C C . GLN A 1 87 ? 10.254 7.422 -7.998 1.00 95.44 87 GLN A C 1
ATOM 681 O O . GLN A 1 87 ? 9.553 7.005 -7.078 1.00 95.44 87 GLN A O 1
ATOM 686 N N . SER A 1 88 ? 9.971 7.217 -9.285 1.00 95.88 88 SER A N 1
ATOM 687 C CA . SER A 1 88 ? 8.837 6.401 -9.720 1.00 95.88 88 SER A CA 1
ATOM 688 C C . SER A 1 88 ? 9.170 4.913 -9.652 1.00 95.88 88 SER A C 1
ATOM 690 O O . SER A 1 88 ? 10.278 4.517 -10.009 1.00 95.88 88 SER A O 1
ATOM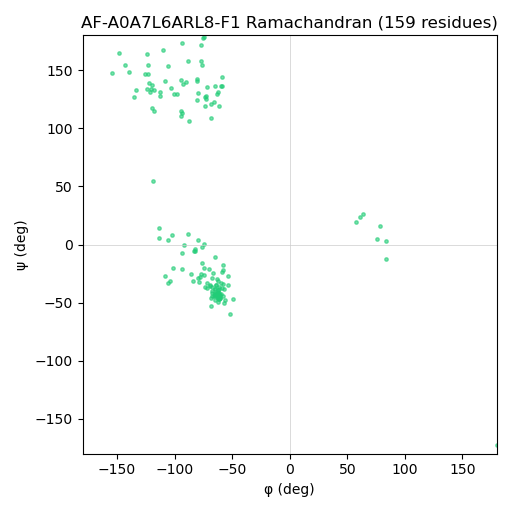 692 N N . TYR A 1 89 ? 8.199 4.100 -9.254 1.00 96.44 89 TYR A N 1
ATOM 693 C CA . TYR A 1 89 ? 8.296 2.647 -9.204 1.00 96.44 89 TYR A CA 1
ATOM 694 C C . TYR A 1 89 ? 6.963 2.003 -9.605 1.00 96.44 89 TYR A C 1
ATOM 696 O O . TYR A 1 89 ? 5.890 2.609 -9.502 1.00 96.44 89 TYR A O 1
ATOM 704 N N . LEU A 1 90 ? 7.036 0.769 -10.098 1.00 96.94 90 LEU A N 1
ATOM 705 C CA . LEU A 1 90 ? 5.883 -0.035 -10.474 1.00 96.94 90 LEU A CA 1
ATOM 706 C C . LEU A 1 90 ? 5.392 -0.814 -9.246 1.00 96.94 90 LEU A C 1
ATOM 708 O O . LEU A 1 90 ? 6.027 -1.773 -8.807 1.00 96.94 90 LEU A O 1
ATOM 712 N N . ALA A 1 91 ? 4.261 -0.386 -8.692 1.00 97.31 91 ALA A N 1
ATOM 713 C CA . ALA A 1 91 ? 3.657 -0.959 -7.500 1.00 97.31 91 ALA A CA 1
ATOM 714 C C . ALA A 1 91 ? 2.623 -2.025 -7.876 1.00 97.31 91 ALA A C 1
ATOM 716 O O . ALA A 1 91 ? 1.565 -1.704 -8.415 1.00 97.31 91 ALA A O 1
ATOM 717 N N . GLU A 1 92 ? 2.895 -3.287 -7.557 1.00 97.81 92 GLU A N 1
ATOM 718 C CA . GLU A 1 92 ? 1.884 -4.344 -7.525 1.00 97.81 92 GLU A CA 1
ATOM 719 C C . GLU A 1 92 ? 1.107 -4.257 -6.208 1.00 97.81 92 GLU A C 1
ATOM 721 O O . GLU A 1 92 ? 1.693 -4.281 -5.123 1.00 97.81 92 GLU A O 1
ATOM 726 N N . LEU A 1 93 ? -0.217 -4.146 -6.307 1.00 97.88 93 LEU A N 1
ATOM 727 C CA . LEU A 1 93 ? -1.104 -3.909 -5.178 1.00 97.88 93 LEU A CA 1
ATOM 728 C C . LEU A 1 93 ? -2.157 -5.004 -5.041 1.00 97.88 93 LEU A C 1
ATOM 730 O O . LEU A 1 93 ? -2.797 -5.408 -6.014 1.00 97.88 93 LEU A O 1
ATOM 734 N N . ASN A 1 94 ? -2.403 -5.404 -3.797 1.00 98.25 94 ASN A N 1
ATOM 735 C CA . ASN A 1 94 ? -3.582 -6.162 -3.393 1.00 98.25 94 ASN A CA 1
ATOM 736 C C . ASN A 1 94 ? -4.350 -5.340 -2.357 1.00 98.25 94 ASN A C 1
ATOM 738 O O . ASN A 1 94 ? -3.824 -5.075 -1.278 1.00 98.25 94 ASN A O 1
ATOM 742 N N . ILE A 1 95 ? -5.585 -4.947 -2.673 1.00 98.44 95 ILE A N 1
ATOM 743 C CA . ILE A 1 95 ? -6.405 -4.096 -1.804 1.00 98.44 95 ILE A CA 1
ATOM 744 C C . ILE A 1 95 ? -7.653 -4.865 -1.386 1.00 98.44 95 ILE A C 1
ATOM 746 O O . ILE A 1 95 ? -8.495 -5.204 -2.219 1.00 98.44 95 ILE A O 1
ATOM 750 N N . ALA A 1 96 ? -7.767 -5.146 -0.092 1.00 98.25 96 ALA A N 1
ATOM 751 C CA . ALA A 1 96 ? -8.858 -5.910 0.492 1.00 98.25 96 ALA A CA 1
ATOM 752 C C . ALA A 1 96 ? -9.737 -5.024 1.394 1.00 98.25 96 ALA A C 1
ATOM 754 O O . ALA A 1 96 ? -9.210 -4.323 2.260 1.00 98.25 96 ALA A O 1
ATOM 755 N N . PRO A 1 97 ? -11.072 -5.059 1.245 1.00 98.06 97 PRO A N 1
ATOM 756 C CA . PRO A 1 97 ? -11.969 -4.404 2.186 1.00 98.06 97 PRO A CA 1
ATOM 757 C C . PRO A 1 97 ? -12.006 -5.161 3.516 1.00 98.06 97 PRO A C 1
ATOM 759 O O . PRO A 1 97 ? -12.133 -6.385 3.549 1.00 98.06 97 PRO A O 1
ATOM 762 N N . VAL A 1 98 ? -11.941 -4.414 4.613 1.00 97.12 98 VAL A N 1
ATOM 763 C CA . VAL A 1 98 ? -12.136 -4.917 5.975 1.00 97.12 98 VAL A CA 1
ATOM 764 C C . VAL A 1 98 ? -13.572 -4.619 6.388 1.00 97.12 98 VAL A C 1
ATOM 766 O O . VAL A 1 98 ? -14.052 -3.494 6.227 1.00 97.12 98 VAL A O 1
ATOM 769 N N . LEU A 1 99 ? -14.260 -5.644 6.886 1.00 95.00 99 LEU A N 1
ATOM 770 C CA . LEU A 1 99 ? -15.676 -5.590 7.232 1.00 95.00 99 LEU A CA 1
ATOM 771 C C . LEU A 1 99 ? -15.869 -5.614 8.752 1.00 95.00 99 LEU A C 1
ATOM 773 O O . LEU A 1 99 ? -15.199 -6.378 9.447 1.00 95.00 99 LEU A O 1
ATOM 777 N N . ASP A 1 100 ? -16.827 -4.835 9.252 1.00 94.19 100 ASP A N 1
ATOM 778 C CA . ASP A 1 100 ? -17.313 -4.960 10.628 1.00 94.19 100 ASP A CA 1
ATOM 779 C C . ASP A 1 100 ? -18.237 -6.183 10.812 1.00 94.19 100 ASP A C 1
ATOM 781 O O . ASP A 1 100 ? -18.585 -6.898 9.866 1.00 94.19 100 ASP A O 1
ATOM 785 N N . ALA A 1 101 ? -18.691 -6.407 12.050 1.00 94.31 101 ALA A N 1
ATOM 786 C CA . ALA A 1 101 ? -19.649 -7.467 12.378 1.00 94.31 101 ALA A CA 1
ATOM 787 C C . ALA A 1 101 ? -20.988 -7.345 11.619 1.00 94.31 101 ALA A C 1
ATOM 789 O O . ALA A 1 101 ? -21.685 -8.338 11.424 1.00 94.31 101 ALA A O 1
ATOM 790 N N . GLY A 1 102 ? -21.341 -6.138 11.167 1.00 94.31 102 GLY A N 1
ATOM 791 C CA . GLY A 1 102 ? -22.516 -5.850 10.346 1.00 94.31 102 GLY A CA 1
ATOM 792 C C . GLY A 1 102 ? -22.271 -5.975 8.840 1.00 94.31 102 GLY A C 1
ATOM 793 O O . GLY A 1 102 ? -23.141 -5.589 8.061 1.00 94.31 102 GLY A O 1
ATOM 794 N N . ARG A 1 103 ? -21.112 -6.499 8.414 1.00 92.88 103 ARG A N 1
ATOM 795 C CA . ARG A 1 103 ? -20.680 -6.621 7.010 1.00 92.88 103 ARG A CA 1
ATOM 796 C C . ARG A 1 103 ? -20.545 -5.285 6.271 1.00 92.88 103 ARG A C 1
ATOM 798 O O . ARG A 1 103 ? -20.607 -5.262 5.041 1.00 92.88 103 ARG A O 1
ATOM 805 N N . ARG A 1 104 ? -20.347 -4.177 6.984 1.00 95.81 104 ARG A N 1
ATOM 806 C CA . ARG A 1 104 ? -20.043 -2.877 6.375 1.00 95.81 104 ARG A CA 1
ATOM 807 C C . ARG A 1 104 ? -18.541 -2.712 6.238 1.00 95.81 104 ARG A C 1
ATOM 809 O O . ARG A 1 104 ? -17.796 -3.068 7.144 1.00 95.81 104 ARG A O 1
ATOM 816 N N . ILE A 1 105 ? -18.114 -2.144 5.116 1.00 97.44 105 ILE A N 1
ATOM 817 C CA . ILE A 1 105 ? -16.710 -1.798 4.890 1.00 97.44 105 ILE A CA 1
ATOM 818 C C . ILE A 1 105 ? -16.334 -0.660 5.840 1.00 97.44 105 ILE A C 1
ATOM 820 O O . ILE A 1 105 ? -16.944 0.408 5.787 1.00 97.44 105 ILE A O 1
ATOM 824 N N . THR A 1 106 ? -15.337 -0.884 6.692 1.00 97.38 106 THR A N 1
ATOM 825 C CA . THR A 1 106 ? -14.808 0.140 7.607 1.00 97.38 106 THR A CA 1
ATOM 826 C C . THR A 1 106 ? -13.458 0.670 7.155 1.00 97.38 106 THR A C 1
ATOM 828 O O . THR A 1 106 ? -13.152 1.842 7.369 1.00 97.38 106 THR A O 1
ATOM 831 N N . ASN A 1 107 ? -12.654 -0.186 6.524 1.00 98.31 107 ASN A N 1
ATOM 832 C CA . ASN A 1 107 ? -11.276 0.103 6.155 1.00 98.31 107 ASN A CA 1
ATOM 833 C C . ASN A 1 107 ? -10.888 -0.631 4.874 1.00 98.31 107 ASN A C 1
ATOM 835 O O . ASN A 1 107 ? -11.534 -1.608 4.483 1.00 98.31 107 ASN A O 1
ATOM 839 N N . PHE A 1 108 ? -9.779 -0.212 4.275 1.00 98.56 108 PHE A N 1
ATOM 840 C CA . PHE A 1 108 ? -9.095 -0.991 3.247 1.00 98.56 108 PHE A CA 1
ATOM 841 C C . PHE A 1 108 ? -7.691 -1.363 3.716 1.00 98.56 108 PHE A C 1
ATOM 843 O O . PHE A 1 108 ? -6.958 -0.510 4.215 1.00 98.56 108 PHE A O 1
ATOM 850 N N . LEU A 1 109 ? -7.335 -2.634 3.540 1.00 98.25 109 LEU A N 1
ATOM 851 C CA . LEU A 1 109 ? -5.992 -3.176 3.716 1.00 98.25 109 LEU A CA 1
ATOM 852 C C . LEU A 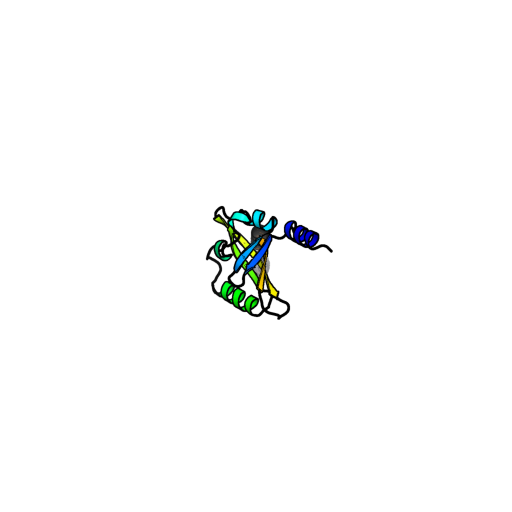1 109 ? -5.296 -3.192 2.354 1.00 98.25 109 LEU A C 1
ATOM 854 O O . LEU A 1 109 ? -5.727 -3.920 1.459 1.00 98.25 109 LEU A O 1
ATOM 858 N N . GLY A 1 110 ? -4.236 -2.406 2.205 1.00 98.31 110 GLY A N 1
ATOM 859 C CA . GLY A 1 110 ? -3.364 -2.399 1.037 1.00 98.31 110 GLY A CA 1
ATOM 860 C C . GLY A 1 110 ? -2.085 -3.182 1.309 1.00 98.31 110 GLY A C 1
ATOM 861 O O . GLY A 1 110 ? -1.411 -2.944 2.307 1.00 98.31 110 GLY A O 1
ATOM 862 N N . MET A 1 111 ? -1.738 -4.102 0.415 1.00 98.50 111 MET A N 1
ATOM 863 C CA . MET A 1 111 ? -0.427 -4.748 0.369 1.00 98.50 111 MET A CA 1
ATOM 864 C C . MET A 1 111 ? 0.288 -4.315 -0.902 1.00 98.50 111 MET A C 1
ATOM 866 O O . MET A 1 111 ? -0.279 -4.440 -1.989 1.00 98.50 111 MET A O 1
ATOM 870 N N . HIS A 1 112 ? 1.517 -3.831 -0.754 1.00 97.94 112 HIS A N 1
ATOM 871 C CA . HIS A 1 112 ? 2.291 -3.194 -1.812 1.00 97.94 112 HIS A CA 1
ATOM 872 C C . HIS A 1 112 ? 3.581 -3.970 -2.056 1.00 97.94 112 HIS A C 1
ATOM 874 O O . HIS A 1 112 ? 4.273 -4.372 -1.116 1.00 97.94 112 HIS A O 1
ATOM 880 N N . ARG A 1 113 ? 3.929 -4.155 -3.325 1.00 97.12 113 ARG A N 1
ATOM 881 C CA . ARG A 1 113 ? 5.197 -4.744 -3.743 1.00 97.12 113 ARG A CA 1
ATOM 882 C C . ARG A 1 113 ? 5.788 -3.927 -4.880 1.00 97.12 113 ARG A C 1
ATOM 884 O O . ARG A 1 113 ? 5.128 -3.713 -5.892 1.00 97.12 113 ARG A O 1
ATOM 891 N N . ASP A 1 114 ? 7.039 -3.511 -4.729 1.00 97.19 114 ASP A N 1
ATOM 892 C CA . ASP A 1 114 ? 7.799 -2.981 -5.857 1.00 97.19 114 ASP A CA 1
ATOM 893 C C . ASP A 1 114 ? 8.199 -4.133 -6.780 1.00 97.19 114 ASP A C 1
ATOM 895 O O . ASP A 1 114 ? 8.893 -5.071 -6.375 1.00 97.19 114 ASP A O 1
ATOM 899 N N . ILE A 1 115 ? 7.729 -4.069 -8.019 1.00 96.62 115 ILE A N 1
ATOM 900 C CA . ILE A 1 115 ? 8.059 -5.029 -9.068 1.00 96.62 115 ILE A CA 1
ATOM 901 C C . ILE A 1 115 ? 8.884 -4.383 -10.187 1.00 96.62 115 ILE A C 1
ATOM 903 O O . ILE A 1 115 ? 9.046 -4.990 -11.240 1.00 96.62 115 ILE A O 1
ATOM 907 N N . SER A 1 116 ? 9.439 -3.184 -9.981 1.00 94.44 116 SER A N 1
ATOM 908 C CA . SER A 1 116 ? 10.204 -2.444 -10.995 1.00 94.44 116 SER A CA 1
ATOM 909 C C . SER A 1 116 ? 11.386 -3.252 -11.524 1.00 94.44 116 SER A C 1
ATOM 911 O O . SER A 1 116 ? 11.515 -3.430 -12.732 1.00 94.44 116 SER A O 1
ATOM 913 N N . THR A 1 117 ? 12.216 -3.804 -10.633 1.00 92.25 117 THR A N 1
ATOM 914 C CA . THR A 1 117 ? 13.366 -4.632 -11.028 1.00 92.25 117 THR A CA 1
ATOM 915 C C . THR A 1 117 ? 12.926 -5.916 -11.724 1.00 92.25 117 THR A C 1
ATOM 917 O O . THR A 1 117 ? 13.507 -6.288 -12.738 1.00 92.25 117 THR A O 1
ATOM 920 N N . LEU A 1 118 ? 11.880 -6.579 -11.217 1.00 92.12 118 LEU A N 1
ATOM 921 C CA . LEU A 1 118 ? 11.333 -7.786 -11.845 1.00 92.12 118 LEU A CA 1
ATOM 922 C C . LEU A 1 118 ? 10.845 -7.485 -13.265 1.00 92.12 118 LEU A C 1
ATOM 924 O O . LEU A 1 118 ? 11.211 -8.187 -14.202 1.00 92.12 118 LEU A O 1
ATOM 928 N N . HIS A 1 119 ? 10.105 -6.392 -13.434 1.00 91.38 119 HIS A N 1
ATOM 929 C CA . HIS A 1 119 ? 9.590 -5.960 -14.723 1.00 91.38 119 HIS A CA 1
ATOM 930 C C . HIS A 1 119 ? 10.708 -5.593 -15.707 1.00 91.38 119 HIS A C 1
ATOM 932 O O . HIS A 1 119 ? 10.655 -5.979 -16.871 1.00 91.38 119 HIS A O 1
ATOM 938 N N . GLN A 1 120 ? 11.748 -4.888 -15.252 1.00 91.06 120 GLN A N 1
ATOM 939 C CA . GLN A 1 120 ? 12.916 -4.564 -16.078 1.00 91.06 120 GLN A CA 1
ATOM 940 C C . GLN A 1 120 ? 13.647 -5.824 -16.551 1.00 91.06 120 GLN A C 1
ATOM 942 O O . GLN A 1 120 ? 13.974 -5.938 -17.731 1.00 91.06 120 GLN A O 1
ATOM 947 N N . LEU A 1 121 ? 13.860 -6.792 -15.656 1.00 92.12 121 LEU A N 1
ATOM 948 C CA . LEU A 1 121 ? 14.489 -8.067 -16.003 1.00 92.12 121 LEU A CA 1
ATOM 949 C C . LEU A 1 121 ? 13.640 -8.864 -17.000 1.00 92.12 121 LEU A C 1
ATOM 951 O O . LEU A 1 121 ? 14.179 -9.422 -17.954 1.00 92.12 121 LEU A O 1
ATOM 955 N N . GLU A 1 122 ? 12.318 -8.892 -16.825 1.00 91.88 122 GLU A N 1
ATOM 956 C CA . GLU A 1 122 ? 11.399 -9.527 -17.775 1.00 91.88 122 GLU A CA 1
ATOM 957 C C . GLU A 1 122 ? 11.451 -8.873 -19.160 1.00 91.88 122 GLU A C 1
ATOM 959 O O . GLU A 1 122 ? 11.450 -9.577 -20.175 1.00 91.88 122 GLU A O 1
ATOM 964 N N . GLN A 1 123 ? 11.519 -7.541 -19.217 1.00 90.88 123 GLN A N 1
ATOM 965 C CA . GLN A 1 123 ? 11.644 -6.807 -20.474 1.00 90.88 123 GLN A CA 1
ATOM 966 C C . GLN A 1 123 ? 12.970 -7.102 -21.179 1.00 90.88 123 GLN A C 1
ATOM 968 O O . GLN A 1 123 ? 12.958 -7.374 -22.380 1.00 90.88 123 GLN A O 1
ATOM 973 N N . GLU A 1 124 ? 14.084 -7.117 -20.448 1.00 91.38 124 GLU A N 1
ATOM 974 C CA . GLU A 1 124 ? 15.405 -7.435 -20.999 1.00 91.38 124 GLU A CA 1
ATOM 975 C C . GLU A 1 124 ? 15.440 -8.860 -21.566 1.00 91.38 124 GLU A C 1
ATOM 977 O O . GLU A 1 124 ? 15.829 -9.085 -22.712 1.00 91.38 124 GLU A O 1
ATOM 982 N N . LEU A 1 125 ? 14.929 -9.832 -20.809 1.00 92.06 125 LEU A N 1
ATOM 983 C CA . LEU A 1 125 ? 14.869 -11.228 -21.240 1.00 92.06 125 LEU A CA 1
ATOM 984 C C . LEU A 1 125 ? 13.978 -11.386 -22.486 1.00 92.06 125 LEU A C 1
ATOM 986 O O . LEU A 1 125 ? 14.306 -12.130 -23.413 1.00 92.06 125 LEU A O 1
ATOM 990 N N . LYS A 1 126 ? 12.858 -10.656 -22.549 1.00 90.94 126 LYS A N 1
ATOM 991 C CA . LYS A 1 126 ? 11.984 -10.631 -23.728 1.00 90.94 126 LYS A CA 1
ATOM 992 C C . LYS A 1 126 ? 12.685 -10.011 -24.936 1.00 90.94 126 LYS A C 1
ATOM 994 O O . LYS A 1 126 ? 12.570 -10.554 -26.032 1.00 90.94 126 LYS A O 1
ATOM 999 N N . HIS A 1 127 ? 13.424 -8.922 -24.745 1.00 88.31 127 HIS A N 1
ATOM 1000 C CA . HIS A 1 127 ? 14.186 -8.276 -25.809 1.00 88.31 127 HIS A CA 1
ATOM 1001 C C . HIS A 1 127 ? 15.252 -9.217 -26.389 1.00 88.31 127 HIS A C 1
ATOM 1003 O O . HIS A 1 127 ? 15.300 -9.420 -27.603 1.00 88.31 127 HIS A O 1
ATOM 1009 N N . GLN A 1 128 ? 16.025 -9.885 -25.530 1.00 89.94 128 GLN A N 1
ATOM 1010 C CA . GLN A 1 128 ? 17.039 -10.861 -25.944 1.00 89.94 128 GLN A CA 1
ATOM 1011 C C . GLN A 1 128 ? 16.449 -12.057 -26.702 1.00 89.94 128 GLN A C 1
ATOM 1013 O O . GLN A 1 128 ? 17.038 -12.515 -27.685 1.00 89.94 128 GLN A O 1
ATOM 1018 N N . LYS A 1 129 ? 15.273 -12.550 -26.291 1.00 89.44 129 LYS A N 1
ATOM 1019 C CA . LYS A 1 129 ? 14.556 -13.619 -27.007 1.00 89.44 129 LYS A CA 1
ATOM 1020 C C . LYS A 1 129 ? 14.149 -13.191 -28.412 1.00 89.44 129 LYS A C 1
ATOM 1022 O O . LYS A 1 129 ? 14.465 -13.898 -29.362 1.00 89.44 129 LYS A O 1
ATOM 1027 N N . VAL A 1 130 ? 13.526 -12.019 -28.545 1.00 88.31 130 VAL A N 1
ATOM 1028 C CA . VAL A 1 130 ? 13.102 -11.481 -29.849 1.00 88.31 130 VAL A CA 1
ATOM 1029 C C . VAL A 1 130 ? 14.301 -11.301 -30.783 1.00 88.31 130 VAL A C 1
ATOM 1031 O O . VAL A 1 130 ? 14.232 -11.677 -31.953 1.00 88.31 130 VAL A O 1
ATOM 1034 N N . LEU A 1 131 ? 15.423 -10.781 -30.273 1.00 84.62 131 LEU A N 1
ATOM 1035 C CA . LEU A 1 131 ? 16.658 -10.653 -31.053 1.00 84.62 131 LEU A CA 1
ATOM 1036 C C . LEU A 1 131 ? 17.194 -12.018 -31.501 1.00 84.62 131 LEU A C 1
ATOM 1038 O O . LEU A 1 131 ? 17.537 -12.190 -32.669 1.00 84.62 131 LEU A O 1
ATOM 1042 N N . SER A 1 132 ? 17.231 -12.994 -30.590 1.00 86.19 132 SER A N 1
ATOM 1043 C CA . SER A 1 132 ? 17.708 -14.349 -30.886 1.00 86.19 132 SER A CA 1
ATOM 1044 C C . SER A 1 132 ? 16.850 -15.038 -31.952 1.00 86.19 132 SER A C 1
ATOM 1046 O O . SER A 1 132 ? 17.391 -15.607 -32.898 1.00 86.19 132 SER A O 1
ATOM 1048 N N . GLU A 1 133 ? 15.522 -14.949 -31.846 1.00 84.50 133 GLU A N 1
ATOM 1049 C CA . GLU A 1 133 ? 14.580 -15.487 -32.838 1.00 84.50 133 GLU A CA 1
ATOM 1050 C C . GLU A 1 133 ? 14.752 -14.813 -34.204 1.00 84.50 133 GLU A C 1
ATOM 1052 O O . GLU A 1 133 ? 14.827 -15.497 -35.224 1.00 84.50 133 GLU A O 1
ATOM 1057 N N . THR A 1 134 ? 14.914 -13.487 -34.225 1.00 82.44 134 THR A N 1
ATOM 1058 C CA . THR A 1 134 ? 15.127 -12.729 -35.468 1.00 82.44 134 THR A CA 1
ATOM 1059 C C . THR A 1 134 ? 16.412 -13.164 -36.179 1.00 82.44 134 THR A C 1
ATOM 1061 O O . THR A 1 134 ? 16.406 -13.371 -37.390 1.00 82.44 134 THR A O 1
ATOM 1064 N N . ILE A 1 135 ? 17.518 -13.350 -35.446 1.00 82.94 135 ILE A N 1
ATOM 1065 C CA . ILE A 1 135 ? 18.787 -13.835 -36.018 1.00 82.94 135 ILE A CA 1
ATOM 1066 C C . ILE A 1 135 ? 18.620 -15.237 -36.617 1.00 82.94 135 ILE A C 1
ATOM 1068 O O . ILE A 1 135 ? 19.116 -15.499 -37.714 1.00 82.94 135 ILE A O 1
ATOM 1072 N N . LEU A 1 136 ? 17.916 -16.135 -35.924 1.00 81.00 136 LEU A N 1
ATOM 1073 C CA . LEU A 1 136 ? 17.667 -17.495 -36.407 1.00 81.00 136 LEU A CA 1
ATOM 1074 C C . LEU A 1 136 ? 16.799 -17.516 -37.672 1.00 81.00 136 LEU A C 1
ATOM 1076 O O . LEU A 1 136 ? 17.074 -18.301 -38.579 1.00 81.00 136 LEU A O 1
ATOM 1080 N N . ASP A 1 137 ? 15.796 -16.644 -37.770 1.00 75.38 137 ASP A N 1
ATOM 1081 C CA . ASP A 1 137 ? 14.955 -16.537 -38.967 1.00 75.38 137 ASP A CA 1
ATOM 1082 C C . ASP A 1 137 ? 15.714 -15.966 -40.169 1.00 75.38 137 ASP A C 1
ATOM 1084 O O . ASP A 1 137 ? 15.520 -16.436 -41.290 1.00 75.38 137 ASP A O 1
ATOM 1088 N N . LEU A 1 138 ? 16.641 -15.026 -39.956 1.00 71.31 138 LEU A N 1
ATOM 1089 C CA . LEU A 1 138 ? 17.543 -14.553 -41.015 1.00 71.31 138 LEU A CA 1
ATOM 1090 C C . LEU A 1 138 ? 18.538 -15.636 -41.460 1.00 71.31 138 LEU A C 1
ATOM 1092 O O . LEU A 1 138 ? 18.965 -15.649 -42.614 1.00 71.31 138 LEU A O 1
ATOM 1096 N N . ALA A 1 139 ? 18.901 -16.551 -40.559 1.00 66.88 139 ALA A N 1
ATOM 1097 C CA . ALA A 1 139 ? 19.803 -17.662 -40.840 1.00 66.88 139 ALA A CA 1
ATOM 1098 C C . ALA A 1 139 ? 19.109 -18.875 -41.482 1.00 66.88 139 ALA A C 1
ATOM 1100 O O . ALA A 1 139 ? 19.806 -19.811 -41.877 1.00 66.88 139 ALA A O 1
ATOM 1101 N N . ARG A 1 140 ? 17.771 -18.887 -41.622 1.00 55.06 140 ARG A N 1
ATOM 1102 C CA . ARG A 1 140 ? 17.059 -19.914 -42.400 1.00 55.06 140 ARG A CA 1
ATOM 1103 C C . ARG A 1 140 ? 17.403 -19.734 -43.881 1.00 55.06 140 ARG A C 1
ATOM 1105 O O . ARG A 1 140 ? 16.916 -18.791 -44.505 1.00 55.06 140 ARG A O 1
ATOM 1112 N N . PRO A 1 141 ? 18.189 -20.635 -44.500 1.00 56.53 141 PRO A N 1
ATOM 1113 C CA . PRO A 1 141 ? 18.405 -20.565 -45.933 1.00 56.53 141 PRO A CA 1
ATOM 1114 C C . PRO A 1 141 ? 17.051 -20.787 -46.601 1.00 56.53 141 PRO A C 1
ATOM 1116 O O . PRO A 1 141 ? 16.361 -21.760 -46.285 1.00 56.53 141 PRO A O 1
ATOM 1119 N N . SER A 1 142 ? 16.655 -19.919 -47.531 1.00 51.72 142 SER A N 1
AT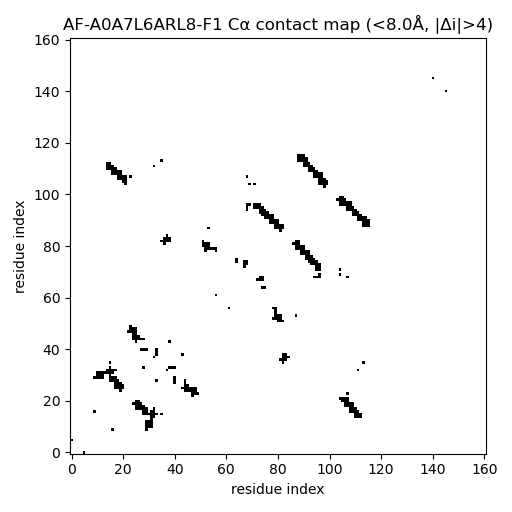OM 1120 C CA . SER A 1 142 ? 15.538 -20.251 -48.406 1.00 51.72 142 SER A CA 1
ATOM 1121 C C . SER A 1 142 ? 15.938 -21.498 -49.197 1.00 51.72 142 SER A C 1
ATOM 1123 O O . SER A 1 142 ? 16.942 -21.513 -49.914 1.00 51.72 142 SER A O 1
ATOM 1125 N N . TRP A 1 143 ? 15.183 -22.587 -49.035 1.00 45.88 143 TRP A N 1
ATOM 1126 C CA . TRP A 1 143 ? 15.457 -23.852 -49.728 1.00 45.88 143 TRP A CA 1
ATOM 1127 C C . TRP A 1 143 ? 15.455 -23.663 -51.258 1.00 45.88 143 TRP A C 1
ATOM 1129 O O . TRP A 1 143 ? 16.120 -24.403 -51.977 1.00 45.88 143 TRP A O 1
ATOM 1139 N N . SER A 1 144 ? 14.806 -22.600 -51.747 1.00 49.28 144 SER A N 1
ATOM 1140 C CA . SER A 1 144 ? 14.806 -22.153 -53.141 1.00 49.28 144 SER A CA 1
ATOM 1141 C C . SER A 1 144 ? 16.160 -21.652 -53.663 1.00 49.28 144 SER A C 1
ATOM 1143 O O . SER A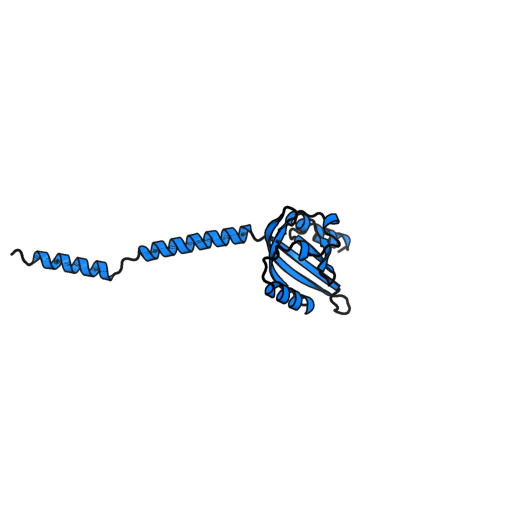 1 144 ? 16.384 -21.695 -54.870 1.00 49.28 144 SER A O 1
ATOM 1145 N N . CYS A 1 145 ? 17.071 -21.178 -52.804 1.00 50.12 145 CYS A N 1
ATOM 1146 C CA . CYS A 1 145 ? 18.371 -20.660 -53.251 1.00 50.12 145 CYS A CA 1
ATOM 1147 C C . CYS A 1 145 ? 19.407 -21.783 -53.454 1.00 50.12 145 CYS A C 1
ATOM 1149 O O . CYS A 1 145 ? 20.239 -21.721 -54.359 1.00 50.12 145 CYS A O 1
ATOM 1151 N N . TRP A 1 146 ? 19.315 -22.866 -52.675 1.00 43.69 146 TRP A N 1
ATOM 1152 C CA . TRP A 1 146 ? 20.230 -24.007 -52.794 1.00 43.69 146 TRP A CA 1
ATOM 1153 C C . TRP A 1 146 ? 19.890 -24.948 -53.961 1.00 43.69 146 TRP A C 1
ATOM 1155 O O . TRP A 1 146 ? 20.802 -25.468 -54.604 1.00 43.69 146 TRP A O 1
ATOM 1165 N N . THR A 1 147 ? 18.614 -25.117 -54.326 1.00 44.03 147 THR A N 1
ATOM 1166 C CA . THR A 1 147 ? 18.232 -25.935 -55.497 1.00 44.03 147 THR A CA 1
ATOM 1167 C C . THR A 1 147 ? 18.513 -25.239 -56.835 1.00 44.03 147 THR A C 1
ATOM 1169 O O . THR A 1 147 ? 18.777 -25.908 -57.837 1.00 44.03 147 THR A O 1
ATOM 1172 N N . ALA A 1 148 ? 18.533 -23.901 -56.863 1.00 48.50 148 ALA A N 1
ATOM 1173 C CA . ALA A 1 148 ? 18.889 -23.132 -58.057 1.00 48.50 148 ALA A CA 1
ATOM 1174 C C . ALA A 1 148 ? 20.395 -23.216 -58.388 1.00 48.50 148 ALA A C 1
ATOM 1176 O O . ALA A 1 148 ? 20.764 -23.340 -59.556 1.00 48.50 148 ALA A O 1
ATOM 1177 N N . ASN A 1 149 ? 21.271 -23.235 -57.376 1.00 45.44 149 ASN A N 1
ATOM 1178 C CA . ASN A 1 149 ? 22.723 -23.291 -57.593 1.00 45.44 149 ASN A CA 1
ATOM 1179 C C . ASN A 1 149 ? 23.249 -24.691 -57.956 1.00 45.44 149 ASN A C 1
ATOM 1181 O O . ASN A 1 149 ? 24.228 -24.803 -58.693 1.00 45.44 149 ASN A O 1
ATOM 1185 N N . ILE A 1 150 ? 22.584 -25.764 -57.515 1.00 48.00 150 ILE A N 1
ATOM 1186 C CA . ILE A 1 150 ? 22.953 -27.134 -57.918 1.00 48.00 150 ILE A CA 1
ATOM 1187 C C . ILE A 1 150 ? 22.576 -27.393 -59.386 1.00 48.00 150 ILE A C 1
ATOM 1189 O O . ILE A 1 150 ? 23.320 -28.057 -60.105 1.00 48.00 150 ILE A O 1
ATOM 1193 N N . THR A 1 151 ? 21.481 -26.798 -59.869 1.00 42.72 151 THR A N 1
ATOM 1194 C CA . THR A 1 151 ? 21.070 -26.925 -61.277 1.00 42.72 151 THR A CA 1
ATOM 1195 C C . THR A 1 151 ? 21.976 -26.106 -62.208 1.00 42.72 151 THR A C 1
ATOM 1197 O O . THR A 1 151 ? 22.333 -26.583 -63.281 1.00 42.72 151 THR A O 1
ATOM 1200 N N . CYS A 1 152 ? 22.442 -24.927 -61.776 1.00 42.69 152 CYS A N 1
ATOM 1201 C CA . CYS A 1 152 ? 23.324 -24.066 -62.575 1.00 42.69 152 CYS A CA 1
ATOM 1202 C C . CYS A 1 152 ? 24.731 -24.666 -62.798 1.00 42.69 152 CYS A C 1
ATOM 1204 O O . CYS A 1 152 ? 25.275 -24.568 -63.897 1.00 42.69 152 CYS A O 1
ATOM 1206 N N . CYS A 1 153 ? 25.299 -25.360 -61.804 1.00 44.09 153 CYS A N 1
ATOM 1207 C CA . CYS A 1 153 ? 26.628 -25.980 -61.923 1.00 44.09 153 CYS A CA 1
ATOM 1208 C C . CYS A 1 153 ? 26.668 -27.258 -62.783 1.00 44.09 153 CYS A C 1
ATOM 1210 O O . CYS A 1 153 ? 27.743 -27.645 -63.245 1.00 44.09 153 CYS A O 1
ATOM 1212 N N . LEU A 1 154 ? 25.534 -27.931 -63.007 1.00 45.16 154 LEU A N 1
ATOM 1213 C CA . LEU A 1 154 ? 25.490 -29.164 -63.806 1.00 45.16 154 LEU A CA 1
ATOM 1214 C C . LEU A 1 154 ? 25.347 -28.894 -65.314 1.00 45.16 154 LEU A C 1
ATOM 1216 O O . LEU A 1 154 ? 25.826 -29.689 -66.119 1.00 45.16 154 LEU A O 1
ATOM 1220 N N . THR A 1 155 ? 24.776 -27.756 -65.716 1.00 44.44 155 THR A N 1
ATOM 1221 C CA . THR A 1 155 ? 24.615 -27.387 -67.136 1.00 44.44 155 THR A CA 1
ATOM 1222 C C . THR A 1 155 ? 25.889 -26.871 -67.809 1.00 44.44 155 THR A C 1
ATOM 1224 O O . THR A 1 155 ? 26.043 -27.038 -69.014 1.00 44.44 155 THR A O 1
ATOM 1227 N N . THR A 1 156 ? 26.852 -26.317 -67.068 1.00 43.31 156 THR A N 1
ATOM 1228 C CA . THR A 1 156 ? 28.102 -25.772 -67.641 1.00 43.31 156 THR A CA 1
ATOM 1229 C C . THR A 1 156 ? 29.180 -26.825 -67.926 1.00 43.31 156 THR A C 1
ATOM 1231 O O . THR A 1 156 ? 30.208 -26.497 -68.513 1.00 43.31 156 THR A O 1
ATOM 1234 N N . ARG A 1 157 ? 28.972 -28.097 -67.547 1.00 41.59 157 ARG A N 1
ATOM 1235 C CA . ARG A 1 157 ? 29.892 -29.208 -67.877 1.00 41.59 157 ARG A CA 1
ATOM 1236 C C . ARG A 1 157 ? 29.537 -29.977 -69.152 1.00 41.59 157 ARG A C 1
ATOM 1238 O O . ARG A 1 157 ? 30.336 -30.809 -69.563 1.00 41.59 157 ARG A O 1
ATOM 1245 N N . LEU A 1 158 ? 28.392 -29.708 -69.781 1.00 46.88 158 LEU A N 1
ATOM 1246 C CA . LEU A 1 158 ? 27.925 -30.450 -70.965 1.00 46.88 158 LEU A CA 1
ATOM 1247 C C . LEU A 1 158 ? 28.058 -29.684 -72.293 1.00 46.88 158 LEU A C 1
ATOM 1249 O O . LEU A 1 158 ? 27.655 -30.205 -73.324 1.00 46.88 158 LEU A O 1
ATOM 1253 N N . THR A 1 159 ? 28.645 -28.483 -72.298 1.00 44.78 159 THR A N 1
ATOM 1254 C CA . THR A 1 159 ? 28.827 -27.671 -73.521 1.00 44.78 159 THR A CA 1
ATOM 1255 C C . THR A 1 159 ? 30.287 -27.477 -73.946 1.00 44.78 159 THR A C 1
ATOM 1257 O O . THR A 1 159 ? 30.536 -26.742 -74.893 1.00 44.78 159 THR A O 1
ATOM 1260 N N . ASN A 1 160 ? 31.246 -28.130 -73.279 1.00 43.09 160 ASN A N 1
ATOM 1261 C CA . ASN A 1 160 ? 32.668 -28.134 -73.659 1.00 43.09 160 ASN A CA 1
ATOM 1262 C C . ASN A 1 160 ? 33.156 -29.561 -73.982 1.00 43.09 160 ASN A C 1
ATOM 1264 O O . ASN A 1 160 ? 34.119 -30.042 -73.382 1.00 43.09 160 ASN A O 1
ATOM 1268 N N . GLY A 1 161 ? 32.463 -30.237 -74.900 1.00 37.94 161 GLY A N 1
ATOM 1269 C CA . GLY A 1 161 ? 32.859 -31.519 -75.488 1.00 37.94 161 GLY A CA 1
ATOM 1270 C C . GLY A 1 161 ? 32.529 -31.538 -76.968 1.00 37.94 161 GLY A C 1
ATOM 1271 O O . GLY A 1 161 ? 31.372 -31.190 -77.286 1.00 37.94 161 GLY A O 1
#

InterPro domains:
  IPR000014 PAS domain [PS50112] (2-48)
  IPR000014 PAS domain [SM00091] (4-70)
  IPR000014 PAS domain [TIGR00229] (9-125)
  IPR000014 PAS domain [cd00130] (13-115)
  IPR000700 PAS-associated, C-terminal [PS50113] (73-127)
  IPR001610 PAC motif [SM00086] (76-118)
  IPR013767 PAS fold [PF00989] (4-115)
  IPR035965 PAS domain superfamily [SSF55785] (12-115)
  IPR052155 Bacterial biofilm regulation/maintenance [PTHR44757] (8-128)

Organism: NCBI:txid2799669

Mean predicted aligned error: 9.46 Å